Protein AF-A0A2V9ABV1-F1 (afdb_monomer)

Foldseek 3Di:
DDDPDDPDDDPPPDVPVVQVPPPALVVVLVVLVVVLVVLVVVLVVLVVCVVVVVDPPVVSVVVNVVSVVVNVVSVVVNVVSPD

Sequence (83 aa):
MASVSSKHDAGAISWANEGSGSVSDGDFANFLNTARRSVFEVANILILLRKDGRIDSNRVNPLLKELEEESRMILAFRRTLKS

Solvent-accessible surface area (backbone atoms only — not comparable to full-atom values): 5059 Å² total; per-residue (Å²): 133,89,77,90,80,79,86,76,89,83,86,86,68,55,76,61,58,65,55,77,59,47,91,42,60,65,58,42,45,51,51,46,54,49,54,47,50,51,48,52,53,54,48,50,51,53,52,50,38,38,74,71,67,76,41,58,64,86,65,46,52,60,53,49,51,51,45,51,50,52,45,48,51,50,51,55,54,54,60,69,54,70,122

pLDDT: mean 77.08, std 20.33, range [37.09, 95.94]

Mean predicted aligned error: 12.41 Å

Radius of gyration: 18.8 Å; Cα contacts (8 Å, |Δi|>4): 31; chains: 1; bounding box: 40×46×43 Å

Nearest PDB structures (foldseek):
  2f6m-assembly2_C  TM=9.531E-01  e=3.437E-01  Saccharomyces cerevisiae
  2f66-assembly3_A  TM=9.348E-01  e=3.931E-01  Saccharomyces cerevisiae
  2p22-assembly1_B  TM=9.291E-01  e=2.753E+00  Saccharomyces cerevisiae
  2p22-assembly1_A  TM=7.396E-01  e=3.600E+00  Saccharomyces cerevisiae

Secondary structure (DSSP, 8-state):
----------SSSSHHHHHHT-SSHHHHHHHHHHHHHHHHHHHHHHHHHHHTTSS-HHHHHHHHHHHHHHHHHHHHHHHHT--

Structure (mmCIF, N/CA/C/O backbone):
data_AF-A0A2V9ABV1-F1
#
_entry.id   AF-A0A2V9ABV1-F1
#
loop_
_atom_site.group_PDB
_atom_site.id
_atom_site.type_symbol
_atom_site.label_atom_id
_atom_site.label_alt_id
_atom_site.label_comp_id
_atom_site.label_asym_id
_atom_site.label_entity_id
_atom_site.label_seq_id
_atom_site.pdbx_PDB_ins_code
_atom_site.Cartn_x
_atom_site.Cartn_y
_atom_site.Cartn_z
_atom_site.occupancy
_atom_site.B_iso_or_equiv
_atom_site.auth_seq_id
_atom_site.auth_comp_id
_atom_site.auth_asym_id
_atom_site.auth_atom_id
_atom_site.pdbx_PDB_model_num
ATOM 1 N N . MET A 1 1 ? -22.761 -41.821 -28.744 1.00 40.75 1 MET A N 1
ATOM 2 C CA . MET A 1 1 ? -21.594 -42.100 -27.876 1.00 40.75 1 MET A CA 1
ATOM 3 C C . MET A 1 1 ? -20.489 -41.120 -28.233 1.00 40.75 1 MET A C 1
ATOM 5 O O . MET A 1 1 ? -20.262 -40.945 -29.420 1.00 40.75 1 MET A O 1
ATOM 9 N N . ALA A 1 2 ? -19.859 -40.541 -27.198 1.00 38.56 2 ALA A N 1
ATOM 10 C CA . ALA A 1 2 ? -18.708 -39.621 -27.188 1.00 38.56 2 ALA A CA 1
ATOM 11 C C . ALA A 1 2 ? -18.924 -38.231 -27.834 1.00 38.56 2 ALA A C 1
ATOM 13 O O . ALA A 1 2 ? -19.406 -38.133 -28.949 1.00 38.56 2 ALA A O 1
ATOM 14 N N . SER A 1 3 ? -18.574 -37.093 -27.236 1.00 37.09 3 SER A N 1
ATOM 15 C CA . SER A 1 3 ? -18.120 -36.742 -25.887 1.00 37.09 3 SER A CA 1
ATOM 16 C C . SER A 1 3 ? -18.319 -35.226 -25.760 1.00 37.09 3 SER A C 1
ATOM 18 O O . SER A 1 3 ? -17.809 -34.475 -26.591 1.00 37.09 3 SER A O 1
ATOM 20 N N . VAL A 1 4 ? -19.063 -34.765 -24.753 1.00 50.38 4 VAL A N 1
ATOM 21 C CA . VAL A 1 4 ? -19.108 -33.345 -24.376 1.00 50.38 4 VAL A CA 1
ATOM 22 C C . VAL A 1 4 ? -17.773 -33.030 -23.707 1.00 50.38 4 VAL A C 1
ATOM 24 O O . VAL A 1 4 ? -17.527 -33.450 -22.580 1.00 50.38 4 VAL A O 1
ATOM 27 N N . SER A 1 5 ? -16.880 -32.350 -24.427 1.00 44.00 5 SER A N 1
ATOM 28 C CA . SER A 1 5 ? -15.630 -31.842 -23.862 1.00 44.00 5 SER A CA 1
ATOM 29 C C . SER A 1 5 ? -15.884 -30.460 -23.269 1.00 44.00 5 SER A C 1
ATOM 31 O O . SER A 1 5 ? -15.990 -29.459 -23.978 1.00 44.00 5 SER A O 1
ATOM 33 N N . SER A 1 6 ? -16.053 -30.454 -21.949 1.00 46.12 6 SER A N 1
ATOM 34 C CA . SER A 1 6 ? -16.068 -29.277 -21.090 1.00 46.12 6 SER A CA 1
ATOM 35 C C . SER A 1 6 ? -14.761 -28.500 -21.266 1.00 46.12 6 SER A C 1
ATOM 37 O O . SER A 1 6 ? -13.713 -28.929 -20.795 1.00 46.12 6 SER A O 1
ATOM 39 N N . LYS A 1 7 ? -14.814 -27.351 -21.949 1.00 47.25 7 LYS A N 1
ATOM 40 C CA . LYS A 1 7 ? -13.763 -26.328 -21.877 1.00 47.25 7 LYS A CA 1
ATOM 41 C C . LYS A 1 7 ? -14.059 -25.401 -20.700 1.00 47.25 7 LYS A C 1
ATOM 43 O O . LYS A 1 7 ? -14.387 -24.234 -20.882 1.00 47.25 7 LYS A O 1
ATOM 48 N N . HIS A 1 8 ? -13.990 -25.953 -19.497 1.00 48.94 8 HIS A N 1
ATOM 49 C CA . HIS A 1 8 ? -13.625 -25.168 -18.326 1.00 48.94 8 HIS A CA 1
ATOM 50 C C . HIS A 1 8 ? -12.091 -25.166 -18.253 1.00 48.94 8 HIS A C 1
ATOM 52 O O . HIS A 1 8 ? -11.472 -26.149 -18.642 1.00 48.94 8 HIS A O 1
ATOM 58 N N . ASP A 1 9 ? -11.511 -24.050 -17.815 1.00 49.66 9 ASP A N 1
ATOM 59 C CA . ASP A 1 9 ? -10.066 -23.790 -17.658 1.00 49.66 9 ASP A CA 1
ATOM 60 C C . ASP A 1 9 ? -9.370 -23.101 -18.842 1.00 49.66 9 ASP A C 1
ATOM 62 O O . ASP A 1 9 ? -8.455 -23.623 -19.470 1.00 49.66 9 ASP A O 1
ATOM 66 N N . ALA A 1 10 ? -9.756 -21.851 -19.113 1.00 47.59 10 ALA A N 1
ATOM 67 C CA . ALA A 1 10 ? -8.890 -20.910 -19.838 1.00 47.59 10 ALA A CA 1
ATOM 68 C C . ALA A 1 10 ? -9.001 -19.457 -19.329 1.00 47.59 10 ALA A C 1
ATOM 70 O O . ALA A 1 10 ? -8.646 -18.521 -20.034 1.00 47.59 10 ALA A O 1
ATOM 71 N N . GLY A 1 11 ? -9.507 -19.245 -18.108 1.00 47.19 11 GLY A N 1
ATOM 72 C CA . GLY A 1 11 ? -9.703 -17.901 -17.544 1.00 47.19 11 GLY A CA 1
ATOM 73 C C . GLY A 1 11 ? -8.547 -17.371 -16.689 1.00 47.19 11 GLY A C 1
ATOM 74 O O . GLY A 1 11 ? -8.587 -16.221 -16.269 1.00 47.19 11 GLY A O 1
ATOM 75 N N . ALA A 1 12 ? -7.530 -18.190 -16.399 1.00 51.47 12 ALA A N 1
ATOM 76 C CA . ALA A 1 12 ? -6.532 -17.887 -15.367 1.00 51.47 12 ALA A CA 1
ATOM 77 C C . ALA A 1 12 ? -5.097 -17.643 -15.882 1.00 51.47 12 ALA A C 1
ATOM 79 O O . ALA A 1 12 ? -4.196 -17.500 -15.064 1.00 51.47 12 ALA A O 1
ATOM 80 N N . ILE A 1 13 ? -4.855 -17.562 -17.200 1.00 53.12 13 ILE A N 1
ATOM 81 C CA . ILE A 1 13 ? -3.488 -17.420 -17.754 1.00 53.12 13 ILE A CA 1
ATOM 82 C C . ILE A 1 13 ? -3.383 -16.306 -18.821 1.00 53.12 13 ILE A C 1
ATOM 84 O O . ILE A 1 13 ? -2.694 -16.465 -19.822 1.00 53.12 13 ILE A O 1
ATOM 88 N N . SER A 1 14 ? -4.052 -15.163 -18.624 1.00 47.22 14 SER A N 1
ATOM 89 C CA . SER A 1 14 ? -3.821 -13.959 -19.461 1.00 47.22 14 SER A CA 1
ATOM 90 C C . SER A 1 14 ? -2.829 -12.993 -18.807 1.00 47.22 14 SER A C 1
ATOM 92 O O . SER A 1 14 ? -1.830 -12.616 -19.410 1.00 47.22 14 SER A O 1
ATOM 94 N N . TRP A 1 15 ? -3.028 -12.661 -17.525 1.00 41.12 15 TRP A N 1
ATOM 95 C CA . TRP A 1 15 ? -2.265 -11.604 -16.844 1.00 41.12 15 TRP A CA 1
ATOM 96 C C . TRP A 1 15 ? -0.772 -11.922 -16.666 1.00 41.12 15 TRP A C 1
ATOM 98 O O . TRP A 1 15 ? 0.052 -11.012 -16.685 1.00 41.12 15 TRP A O 1
ATOM 108 N N . ALA A 1 16 ? -0.402 -13.200 -16.540 1.00 48.12 16 ALA A N 1
ATOM 109 C CA . ALA A 1 16 ? 0.999 -13.611 -16.452 1.00 48.12 16 ALA A CA 1
ATOM 110 C C . ALA A 1 16 ? 1.691 -13.661 -17.825 1.00 48.12 16 ALA A C 1
ATOM 112 O O . ALA A 1 16 ? 2.855 -13.281 -17.931 1.00 48.12 16 ALA A O 1
ATOM 113 N N . ASN A 1 17 ? 0.993 -14.098 -18.879 1.00 45.03 17 ASN A N 1
ATOM 114 C CA . ASN A 1 17 ? 1.577 -14.288 -20.211 1.00 45.03 17 ASN A CA 1
ATOM 115 C C . ASN A 1 17 ? 1.717 -12.964 -20.987 1.00 45.03 17 ASN A C 1
ATOM 117 O O . ASN A 1 17 ? 2.672 -12.783 -21.733 1.00 45.03 17 ASN A O 1
ATOM 121 N N . GLU A 1 18 ? 0.815 -12.007 -20.762 1.00 50.78 18 GLU A N 1
ATOM 122 C CA . GLU A 1 18 ? 0.889 -10.668 -21.367 1.00 50.78 18 GLU A CA 1
ATOM 123 C C . GLU A 1 18 ? 1.910 -9.758 -20.662 1.00 50.78 18 GLU A C 1
ATOM 125 O O . GLU A 1 18 ? 2.550 -8.935 -21.309 1.00 50.78 18 GLU A O 1
ATOM 130 N N .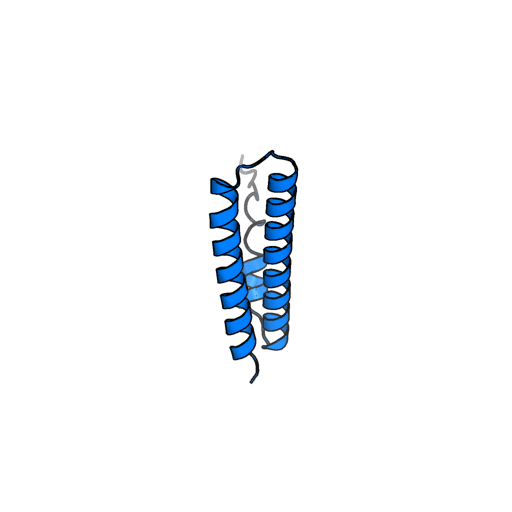 GLY A 1 19 ? 2.110 -9.925 -19.348 1.00 47.47 19 GLY A N 1
ATOM 131 C CA . GLY A 1 19 ? 3.077 -9.137 -18.574 1.00 47.47 19 GLY A CA 1
ATOM 132 C C . GLY A 1 19 ? 4.515 -9.666 -18.638 1.00 47.47 19 GLY A C 1
ATOM 133 O O . GLY A 1 19 ? 5.456 -8.878 -18.733 1.00 47.47 19 GLY A O 1
ATOM 134 N N . SER A 1 20 ? 4.709 -10.991 -18.626 1.00 51.66 20 SER A N 1
ATOM 135 C CA . SER A 1 20 ? 6.048 -11.608 -18.733 1.00 51.66 20 SER A CA 1
ATOM 136 C C . SER A 1 20 ? 6.611 -11.622 -20.160 1.00 51.66 20 SER A C 1
ATOM 138 O O . SER A 1 20 ? 7.806 -11.842 -20.336 1.00 51.66 20 SER A O 1
ATOM 140 N N . GLY A 1 21 ? 5.772 -11.335 -21.163 1.00 45.56 21 GLY A N 1
ATOM 141 C CA . GLY A 1 21 ? 6.154 -11.148 -22.565 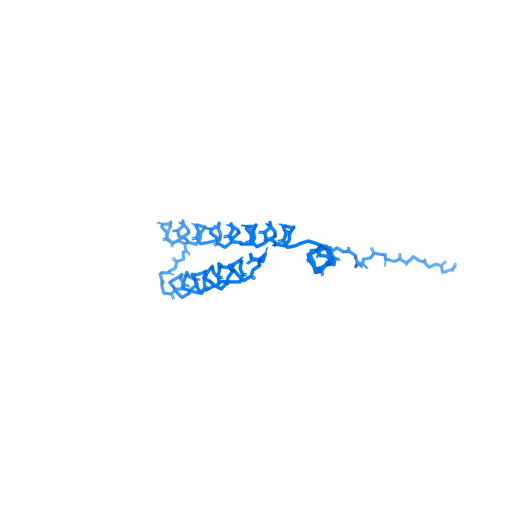1.00 45.56 21 GLY A CA 1
ATOM 142 C C . GLY A 1 21 ? 6.380 -9.688 -22.973 1.00 45.56 21 GLY A C 1
ATOM 143 O O . GLY A 1 21 ? 6.413 -9.406 -24.169 1.00 45.56 21 GLY A O 1
ATOM 144 N N . SER A 1 22 ? 6.491 -8.755 -22.017 1.00 48.75 22 SER A N 1
ATOM 145 C CA . SER A 1 22 ? 6.716 -7.330 -22.298 1.00 48.75 22 SER A CA 1
ATOM 146 C C . SER A 1 22 ? 7.992 -7.142 -23.124 1.00 48.75 22 SER A C 1
ATOM 148 O O . SER A 1 22 ? 9.098 -7.344 -22.633 1.00 48.75 22 SER A O 1
ATOM 150 N N . VAL A 1 23 ? 7.835 -6.752 -24.389 1.00 55.09 23 VAL A N 1
ATOM 151 C CA . VAL A 1 23 ? 8.929 -6.614 -25.368 1.00 55.09 23 VAL A CA 1
ATOM 152 C C . VAL A 1 23 ? 9.742 -5.325 -25.157 1.00 55.09 23 VAL A C 1
ATOM 154 O O . VAL A 1 23 ? 10.771 -5.132 -25.801 1.00 55.09 23 VAL A O 1
ATOM 157 N N . SER A 1 24 ? 9.288 -4.434 -24.266 1.00 63.53 24 SER A N 1
ATOM 158 C CA . SER A 1 24 ? 9.939 -3.163 -23.946 1.00 63.53 24 SER A CA 1
ATOM 159 C C . SER A 1 24 ? 9.878 -2.836 -22.449 1.00 63.53 24 SER A C 1
ATOM 161 O O . SER A 1 24 ? 8.873 -3.096 -21.779 1.00 63.53 24 SER A O 1
ATOM 163 N N . ASP A 1 25 ? 10.924 -2.182 -21.934 1.00 70.38 25 ASP A N 1
ATOM 164 C CA . ASP A 1 25 ? 10.968 -1.660 -20.558 1.00 70.38 25 ASP A CA 1
ATOM 165 C C . ASP A 1 25 ? 9.809 -0.687 -20.262 1.00 70.38 25 ASP A C 1
ATOM 167 O O . ASP A 1 25 ? 9.373 -0.542 -19.117 1.00 70.38 25 ASP A O 1
ATOM 171 N N . GLY A 1 26 ? 9.264 -0.046 -21.304 1.00 75.38 26 GLY A N 1
ATOM 172 C CA . GLY A 1 26 ? 8.128 0.870 -21.218 1.00 75.38 26 GLY A CA 1
ATOM 173 C C . GLY A 1 26 ? 6.806 0.178 -20.880 1.00 75.38 26 GLY A C 1
ATOM 174 O O . GLY A 1 26 ? 6.083 0.639 -19.992 1.00 75.38 26 GLY A O 1
ATOM 175 N N . ASP A 1 27 ? 6.500 -0.945 -21.531 1.00 74.81 27 ASP A N 1
ATOM 176 C CA . ASP A 1 27 ? 5.273 -1.706 -21.257 1.00 74.81 27 ASP A CA 1
ATOM 177 C C . ASP A 1 27 ? 5.321 -2.320 -19.860 1.00 74.81 27 ASP A C 1
ATOM 179 O O . ASP A 1 27 ? 4.366 -2.221 -19.085 1.00 74.81 27 ASP A O 1
ATOM 183 N N . PHE A 1 28 ? 6.485 -2.841 -19.477 1.00 80.19 28 PHE A N 1
ATOM 184 C CA . PHE A 1 28 ? 6.689 -3.384 -18.144 1.00 80.19 28 PHE A CA 1
ATOM 185 C C . PHE A 1 28 ? 6.613 -2.304 -17.051 1.00 80.19 28 PHE A C 1
ATOM 187 O O . PHE A 1 28 ? 5.991 -2.510 -16.004 1.00 80.19 28 PHE A O 1
ATOM 194 N N . ALA A 1 29 ? 7.123 -1.094 -17.309 1.00 82.31 29 ALA A N 1
ATOM 195 C CA . ALA A 1 29 ? 6.929 0.048 -16.416 1.00 82.31 29 ALA A CA 1
ATOM 196 C C . ALA A 1 29 ? 5.445 0.437 -16.260 1.00 82.31 29 ALA A C 1
ATOM 198 O O . ALA A 1 29 ? 5.021 0.815 -15.161 1.00 82.31 29 ALA A O 1
ATOM 199 N N . ASN A 1 30 ? 4.636 0.317 -17.319 1.00 84.56 30 ASN A N 1
ATOM 200 C CA . ASN A 1 30 ? 3.187 0.535 -17.252 1.00 84.56 30 ASN A CA 1
ATOM 201 C C . ASN A 1 30 ? 2.476 -0.537 -16.414 1.00 84.56 30 ASN A C 1
ATOM 203 O O . ASN A 1 30 ? 1.608 -0.195 -15.599 1.00 84.56 30 ASN A O 1
ATOM 207 N N . PHE A 1 31 ? 2.889 -1.803 -16.526 1.00 85.81 31 PHE A N 1
ATOM 208 C CA . PHE A 1 31 ? 2.412 -2.872 -15.645 1.00 85.81 31 PHE A CA 1
ATOM 209 C C . PHE A 1 31 ? 2.741 -2.583 -14.174 1.00 85.81 31 PHE A C 1
ATOM 211 O O . PHE A 1 31 ? 1.846 -2.630 -13.328 1.00 85.81 31 PHE A O 1
ATOM 218 N N . LEU A 1 32 ? 3.975 -2.175 -13.857 1.00 87.00 32 LEU A N 1
ATOM 219 C CA . LEU A 1 32 ? 4.363 -1.823 -12.484 1.00 87.00 32 LEU A CA 1
ATOM 220 C C . LEU A 1 32 ? 3.599 -0.610 -11.938 1.00 87.00 32 LEU A C 1
ATOM 222 O O . LEU A 1 32 ? 3.232 -0.582 -10.761 1.00 87.00 32 LEU A O 1
ATOM 226 N N . ASN A 1 33 ? 3.318 0.391 -12.775 1.00 86.81 33 ASN A N 1
ATOM 227 C CA . ASN A 1 33 ? 2.483 1.526 -12.375 1.00 86.81 33 ASN A CA 1
ATOM 228 C C . ASN A 1 33 ? 1.045 1.085 -12.052 1.00 86.81 33 ASN A C 1
ATOM 230 O O . ASN A 1 33 ? 0.455 1.588 -11.093 1.00 86.81 33 ASN A O 1
ATOM 234 N N . THR A 1 34 ? 0.499 0.135 -12.812 1.00 89.88 34 THR A N 1
ATOM 235 C CA . T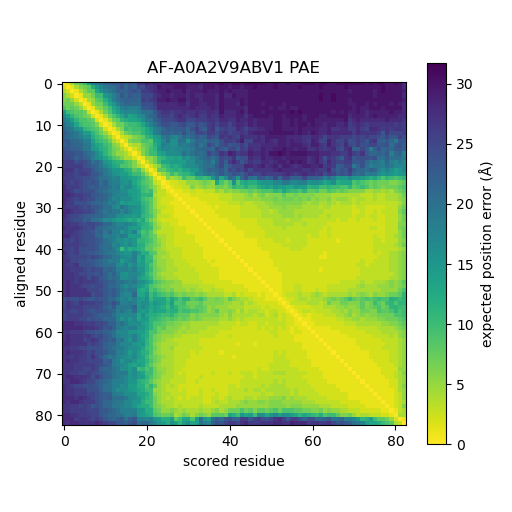HR A 1 34 ? -0.832 -0.441 -12.568 1.00 89.88 34 THR A CA 1
ATOM 236 C C . THR A 1 34 ? -0.854 -1.264 -11.280 1.00 89.88 34 THR A C 1
ATOM 238 O O . THR A 1 34 ? -1.715 -1.038 -10.431 1.00 89.88 34 THR A O 1
ATOM 241 N N . ALA A 1 35 ? 0.146 -2.125 -11.064 1.00 90.06 35 ALA A N 1
ATOM 242 C CA . ALA A 1 35 ? 0.300 -2.886 -9.823 1.00 90.06 35 ALA A CA 1
ATOM 243 C C . ALA A 1 35 ? 0.387 -1.962 -8.597 1.00 90.06 35 ALA A C 1
ATOM 245 O O . ALA A 1 35 ? -0.320 -2.156 -7.609 1.00 90.06 35 ALA A O 1
ATOM 24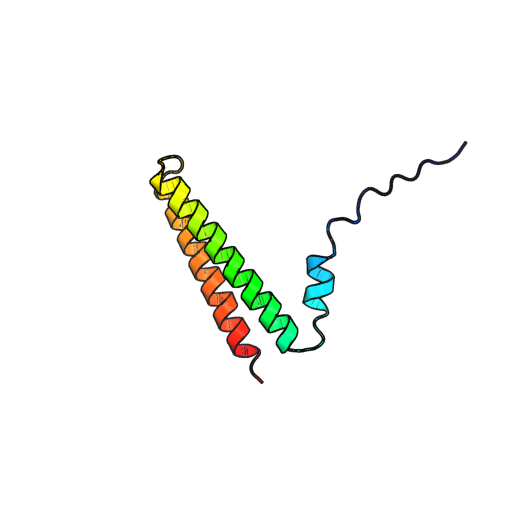6 N N . ARG A 1 36 ? 1.177 -0.882 -8.686 1.00 89.94 36 ARG A N 1
ATOM 247 C CA . ARG A 1 36 ? 1.290 0.118 -7.615 1.00 89.94 36 ARG A CA 1
ATOM 248 C C . ARG A 1 36 ? -0.045 0.809 -7.313 1.00 89.94 36 ARG A C 1
ATOM 250 O O . ARG A 1 36 ? -0.336 1.052 -6.146 1.00 89.94 36 ARG A O 1
ATOM 257 N N . ARG A 1 37 ? -0.846 1.146 -8.331 1.00 93.00 37 ARG A N 1
ATOM 258 C CA . ARG A 1 37 ? -2.183 1.743 -8.133 1.00 93.00 37 ARG A CA 1
ATOM 259 C C . ARG A 1 37 ? -3.129 0.779 -7.419 1.00 93.00 37 ARG A C 1
ATOM 261 O O . ARG A 1 37 ? -3.772 1.197 -6.464 1.00 93.00 37 ARG A O 1
ATOM 268 N N . SER A 1 38 ? -3.123 -0.497 -7.803 1.00 93.00 38 SER A N 1
ATOM 269 C CA . SER A 1 38 ? -3.919 -1.540 -7.143 1.00 93.00 38 SER A CA 1
ATOM 270 C 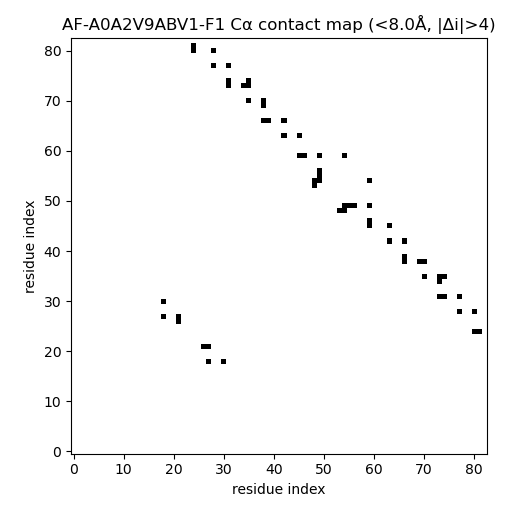C . SER A 1 38 ? -3.576 -1.676 -5.650 1.00 93.00 38 SER A C 1
ATOM 272 O O . SER A 1 38 ? -4.469 -1.666 -4.804 1.00 93.00 38 SER A O 1
ATOM 274 N N . VAL A 1 39 ? -2.284 -1.660 -5.288 1.00 93.50 39 VAL A N 1
ATOM 275 C CA . VAL A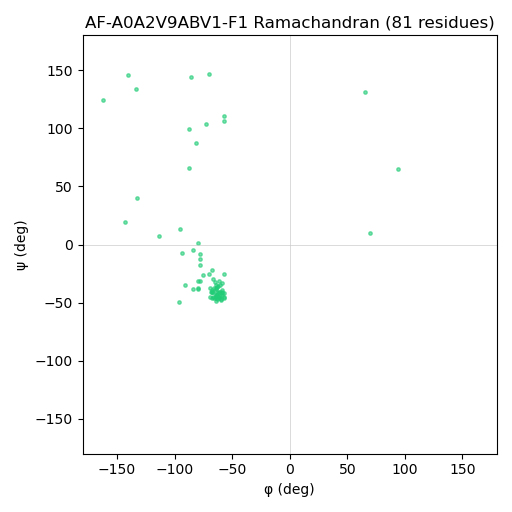 1 39 ? -1.844 -1.666 -3.875 1.00 93.50 39 VAL A CA 1
ATOM 276 C C . VAL A 1 39 ? -2.431 -0.486 -3.083 1.00 93.50 39 VAL A C 1
ATOM 278 O O . VAL A 1 39 ? -2.886 -0.665 -1.952 1.00 93.50 39 VAL A O 1
ATOM 281 N N . PHE A 1 40 ? -2.477 0.715 -3.670 1.00 92.50 40 PHE A N 1
ATOM 282 C CA . PHE A 1 40 ? -3.083 1.880 -3.016 1.00 92.50 40 PHE A CA 1
ATOM 283 C C . PHE A 1 40 ? -4.605 1.774 -2.881 1.00 92.50 40 PHE A C 1
ATOM 285 O O . PHE A 1 40 ? -5.152 2.193 -1.862 1.00 92.50 40 PHE A O 1
ATOM 292 N N . GLU A 1 41 ? -5.297 1.216 -3.872 1.00 94.31 41 GLU A N 1
ATOM 293 C CA . GLU A 1 41 ? -6.747 1.001 -3.803 1.00 94.31 41 GLU A CA 1
ATOM 294 C C . GLU A 1 41 ? -7.114 0.035 -2.674 1.00 94.31 41 GLU A C 1
ATOM 296 O O . GLU A 1 41 ? -7.999 0.336 -1.869 1.00 94.31 41 GLU A O 1
ATOM 301 N N . VAL A 1 42 ? -6.376 -1.070 -2.542 1.00 95.44 42 VAL A N 1
ATOM 302 C CA . VAL A 1 42 ? -6.564 -2.027 -1.443 1.00 95.44 42 VAL A CA 1
ATOM 303 C C . VAL A 1 42 ? -6.296 -1.362 -0.091 1.00 95.44 42 VAL A C 1
ATOM 305 O O . VAL A 1 42 ? -7.110 -1.490 0.827 1.00 95.44 42 VAL A O 1
ATOM 308 N N . ALA A 1 43 ? -5.210 -0.591 0.033 1.00 94.94 43 ALA A N 1
ATOM 309 C CA . ALA A 1 43 ? -4.909 0.150 1.258 1.00 94.94 43 ALA A CA 1
ATOM 310 C C . ALA A 1 43 ? -6.033 1.137 1.625 1.00 94.94 43 ALA A C 1
ATOM 312 O O . ALA A 1 43 ? -6.440 1.217 2.786 1.00 94.94 43 ALA A O 1
ATOM 313 N N . ASN A 1 44 ? -6.590 1.844 0.638 1.00 95.94 44 ASN A N 1
ATOM 314 C CA . ASN A 1 44 ? -7.704 2.767 0.844 1.00 95.94 44 ASN A CA 1
ATOM 315 C C . ASN A 1 44 ? -8.966 2.046 1.334 1.00 95.94 44 ASN A C 1
ATOM 317 O O . ASN A 1 44 ? -9.598 2.513 2.283 1.00 95.94 44 ASN A O 1
ATOM 321 N N . ILE A 1 45 ? -9.314 0.899 0.743 1.00 95.94 45 ILE A N 1
ATOM 322 C CA . ILE A 1 45 ? -10.459 0.088 1.184 1.00 95.94 45 ILE A CA 1
ATOM 323 C C . ILE A 1 45 ? -10.258 -0.379 2.629 1.00 95.94 45 ILE A C 1
ATOM 325 O O . ILE A 1 45 ? -11.165 -0.231 3.447 1.00 95.94 45 ILE A O 1
ATOM 329 N N . LEU A 1 46 ? -9.067 -0.871 2.981 1.00 93.88 46 LEU A N 1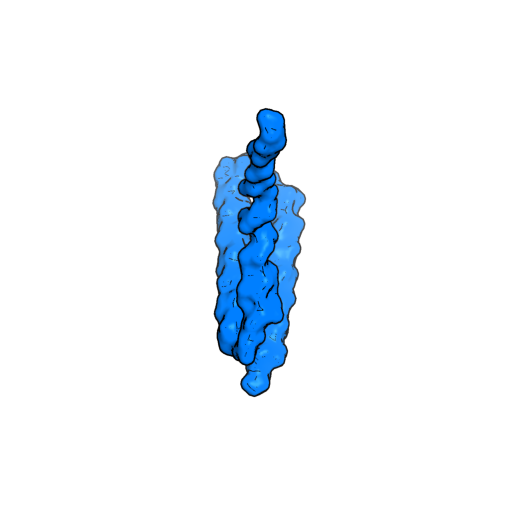
ATOM 330 C CA . LEU A 1 46 ? -8.753 -1.288 4.352 1.00 93.88 46 LEU A CA 1
ATOM 331 C C . LEU A 1 46 ? -8.882 -0.132 5.353 1.00 93.88 46 LEU A C 1
ATOM 333 O O . LEU A 1 46 ? -9.433 -0.310 6.440 1.00 93.88 46 LEU A O 1
ATOM 337 N N . ILE A 1 47 ? -8.433 1.070 4.980 1.00 94.38 47 ILE A N 1
ATOM 338 C CA . ILE A 1 47 ? -8.588 2.274 5.803 1.00 94.38 47 ILE A CA 1
ATOM 339 C C . ILE A 1 47 ? -10.068 2.637 5.972 1.00 94.38 47 ILE A C 1
ATOM 341 O O . ILE A 1 47 ? -10.478 2.967 7.085 1.00 94.38 47 ILE A O 1
ATOM 345 N N . LEU A 1 48 ? -10.874 2.573 4.908 1.00 95.25 48 LEU A N 1
ATOM 346 C CA . LEU A 1 48 ? -12.312 2.853 4.974 1.00 95.25 48 LEU A CA 1
ATOM 347 C C . LEU A 1 48 ? -13.047 1.839 5.860 1.00 95.25 48 LEU A C 1
ATOM 349 O O . LEU A 1 48 ? -13.802 2.245 6.740 1.00 95.25 48 LEU A O 1
ATOM 353 N N . LEU A 1 49 ? -12.768 0.543 5.700 1.00 93.31 49 LEU A N 1
ATOM 354 C CA . LEU A 1 49 ? -13.360 -0.523 6.517 1.00 93.31 49 LEU A CA 1
ATOM 355 C C . LEU A 1 49 ? -12.973 -0.406 7.996 1.00 93.31 49 LEU A C 1
ATOM 357 O O . LEU A 1 49 ? -13.806 -0.650 8.870 1.00 93.31 49 LEU A O 1
ATOM 361 N N . ARG A 1 50 ? -11.735 0.017 8.283 1.00 93.31 50 ARG A N 1
ATOM 362 C CA . ARG A 1 50 ? -11.296 0.352 9.645 1.00 93.31 50 ARG A CA 1
ATOM 363 C C . ARG A 1 50 ? -12.072 1.543 10.206 1.00 93.31 50 ARG A C 1
ATOM 365 O O . ARG A 1 50 ? -12.500 1.501 11.353 1.00 93.31 50 ARG A O 1
ATOM 372 N N . LYS A 1 51 ? -12.245 2.612 9.418 1.00 92.19 51 LYS A N 1
ATOM 373 C CA . LYS A 1 51 ? -12.970 3.825 9.843 1.00 92.19 51 LYS A CA 1
ATOM 374 C C . LYS A 1 51 ? -14.452 3.558 10.114 1.00 92.19 51 LYS A C 1
ATOM 376 O O . LYS A 1 51 ? -15.004 4.187 11.005 1.00 92.19 51 LYS A O 1
ATOM 381 N N . ASP A 1 52 ? -15.055 2.621 9.389 1.00 93.38 52 ASP A N 1
ATOM 382 C CA . ASP A 1 52 ? -16.437 2.168 9.602 1.00 93.38 52 ASP A CA 1
ATOM 383 C C . ASP A 1 52 ? -16.572 1.165 10.769 1.00 93.38 52 ASP A C 1
ATOM 385 O O . ASP A 1 52 ? -17.649 0.638 11.026 1.00 93.38 52 ASP A O 1
ATOM 389 N N . GLY A 1 53 ? -15.474 0.843 11.469 1.00 91.19 53 GLY A N 1
ATOM 390 C CA . GLY A 1 53 ? -15.475 -0.088 12.601 1.00 91.19 53 G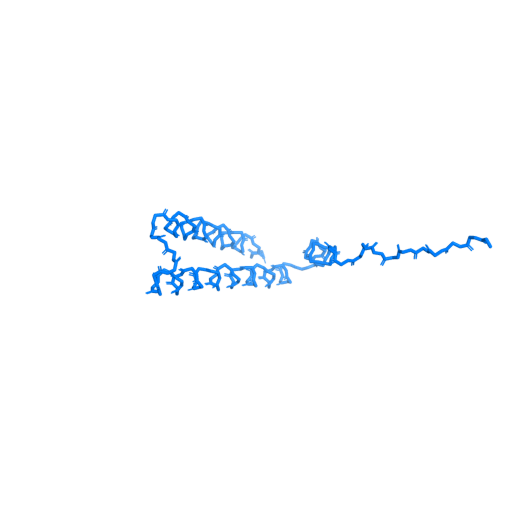LY A CA 1
ATOM 391 C C . GLY A 1 53 ? -15.714 -1.555 12.224 1.00 91.19 53 GLY A C 1
ATOM 392 O O . GLY A 1 53 ? -15.895 -2.390 13.106 1.00 91.19 53 GLY A O 1
ATOM 393 N N . ARG A 1 54 ? -15.700 -1.899 10.927 1.00 90.12 54 ARG A N 1
ATOM 394 C CA . ARG A 1 54 ? -15.928 -3.274 10.443 1.00 90.12 54 ARG A CA 1
ATOM 395 C C . ARG A 1 54 ? -14.733 -4.192 10.655 1.00 90.12 54 ARG A C 1
ATOM 397 O O . ARG A 1 54 ? -14.898 -5.409 10.706 1.00 90.12 54 ARG A O 1
ATOM 404 N N . ILE A 1 55 ? -13.530 -3.625 10.718 1.00 92.12 55 ILE A N 1
ATOM 405 C CA . ILE A 1 55 ? -12.285 -4.369 10.914 1.00 92.12 55 ILE A CA 1
ATOM 406 C C . ILE A 1 55 ? -11.442 -3.670 11.977 1.00 92.12 55 ILE A C 1
ATOM 408 O O . ILE A 1 55 ? -11.250 -2.455 11.939 1.00 92.12 55 ILE A O 1
ATOM 412 N N . ASP A 1 56 ? -10.919 -4.465 12.905 1.00 91.38 56 ASP A N 1
ATOM 413 C CA . ASP A 1 56 ? -10.075 -3.994 13.994 1.00 91.38 56 ASP A CA 1
ATOM 414 C C . ASP A 1 56 ? -8.688 -3.525 13.520 1.00 91.38 56 ASP A C 1
ATOM 416 O O . ASP A 1 56 ? -8.082 -4.089 12.600 1.00 91.38 56 ASP A O 1
ATOM 420 N N . SER A 1 57 ? -8.150 -2.515 14.205 1.00 88.31 57 SER A N 1
ATOM 421 C CA . SER A 1 57 ? -6.844 -1.932 13.882 1.00 88.31 57 SER A CA 1
ATOM 422 C C . SER A 1 57 ? -5.698 -2.938 14.006 1.00 88.31 57 SER A C 1
ATOM 424 O O . SER A 1 57 ? -4.751 -2.866 13.225 1.00 88.31 57 SER A O 1
ATOM 426 N N . ASN A 1 58 ? -5.791 -3.920 14.909 1.00 92.56 58 ASN A N 1
ATOM 427 C CA . ASN A 1 58 ? -4.765 -4.953 15.072 1.00 92.56 58 ASN A CA 1
ATOM 428 C C . ASN A 1 58 ? -4.686 -5.896 13.866 1.00 92.56 58 ASN A C 1
ATOM 430 O O . ASN A 1 58 ? -3.649 -6.510 13.639 1.00 92.56 58 ASN A O 1
ATOM 434 N N . ARG A 1 59 ? -5.761 -5.992 13.071 1.00 90.81 59 ARG A N 1
ATOM 435 C CA . ARG A 1 59 ? -5.784 -6.766 11.822 1.00 90.81 59 ARG A CA 1
ATOM 436 C C . ARG A 1 59 ? -5.397 -5.922 10.612 1.00 90.81 59 ARG A C 1
ATOM 438 O O . ARG A 1 59 ? -4.762 -6.434 9.701 1.00 90.81 59 ARG A O 1
ATOM 445 N N . VAL A 1 60 ? -5.766 -4.641 10.599 1.00 93.31 60 VAL A N 1
ATOM 446 C CA . VAL A 1 60 ? -5.509 -3.742 9.460 1.00 93.31 60 VAL A CA 1
ATOM 447 C C . VAL A 1 60 ? -4.076 -3.216 9.445 1.00 93.31 60 VAL A C 1
ATOM 449 O O . VAL A 1 60 ? -3.483 -3.110 8.377 1.00 93.31 60 VAL A O 1
ATOM 452 N N . ASN A 1 61 ? -3.496 -2.895 10.602 1.00 93.06 61 ASN A N 1
ATOM 453 C CA . ASN A 1 61 ? -2.167 -2.285 10.663 1.00 93.06 61 ASN A CA 1
ATOM 454 C C . ASN A 1 61 ? -1.049 -3.184 10.092 1.00 93.06 61 ASN A C 1
ATOM 456 O O . ASN A 1 61 ? -0.225 -2.652 9.347 1.00 93.06 61 ASN A O 1
ATOM 460 N N . PRO A 1 62 ? -1.015 -4.509 10.354 1.00 95.75 62 PRO A N 1
ATOM 461 C CA . PRO A 1 62 ? -0.059 -5.403 9.697 1.00 95.75 62 PRO A CA 1
ATOM 462 C C . PRO A 1 62 ? -0.231 -5.427 8.173 1.00 95.75 62 PRO A C 1
ATOM 464 O O . PRO A 1 62 ? 0.744 -5.262 7.450 1.00 95.75 62 PRO A O 1
ATOM 467 N N . LEU A 1 63 ? -1.475 -5.507 7.684 1.00 95.00 63 LEU A N 1
ATOM 468 C CA . LEU A 1 63 ? -1.773 -5.520 6.246 1.00 95.00 63 LEU A CA 1
ATOM 469 C C . LEU A 1 63 ? -1.351 -4.218 5.555 1.00 95.00 63 LEU A C 1
ATOM 471 O O . LEU A 1 63 ? -0.803 -4.242 4.459 1.00 95.00 63 LEU A O 1
ATOM 475 N N . LEU A 1 64 ? -1.578 -3.066 6.193 1.00 93.94 64 LEU A N 1
ATOM 476 C CA . LEU A 1 64 ? -1.122 -1.781 5.659 1.00 93.94 64 LEU A CA 1
ATOM 477 C C . LEU A 1 64 ? 0.407 -1.697 5.597 1.00 93.94 64 LEU A C 1
ATOM 479 O O . LEU A 1 64 ? 0.935 -1.112 4.655 1.00 93.94 64 LEU A O 1
ATOM 483 N N . LYS A 1 65 ? 1.108 -2.296 6.566 1.00 95.69 65 LYS A N 1
ATOM 484 C CA . LYS A 1 65 ? 2.572 -2.366 6.565 1.00 95.69 65 LYS A CA 1
ATOM 485 C C . LYS A 1 65 ? 3.090 -3.239 5.420 1.00 95.69 65 LYS A C 1
ATOM 487 O O . LYS A 1 65 ? 3.992 -2.809 4.707 1.00 95.69 65 LYS A O 1
ATOM 492 N N . GLU A 1 66 ? 2.492 -4.408 5.204 1.00 95.88 66 GLU A N 1
ATOM 493 C CA . GLU A 1 66 ? 2.824 -5.284 4.071 1.00 95.88 66 GLU A CA 1
ATOM 494 C C . GLU A 1 66 ? 2.593 -4.565 2.734 1.00 95.88 66 GLU A C 1
ATOM 496 O O . GLU A 1 66 ? 3.491 -4.493 1.900 1.00 95.88 66 GLU A O 1
ATOM 501 N N . LEU A 1 67 ? 1.437 -3.914 2.556 1.00 94.31 67 LEU A N 1
ATOM 502 C CA . LEU A 1 67 ? 1.142 -3.135 1.346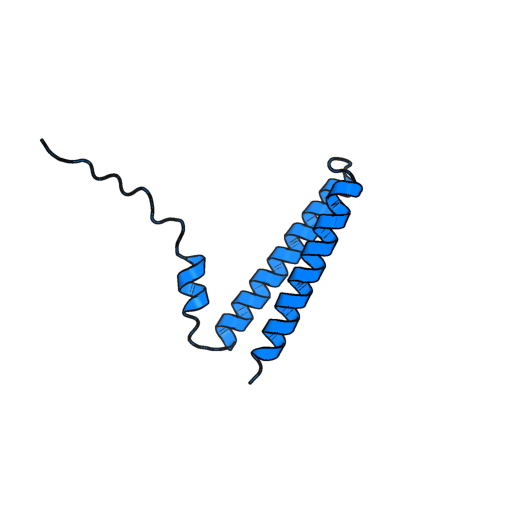 1.00 94.31 67 LEU A CA 1
ATOM 503 C C . LEU A 1 67 ? 2.136 -1.981 1.126 1.00 94.31 67 LEU A C 1
ATOM 505 O O . LEU A 1 67 ? 2.478 -1.655 -0.013 1.00 94.31 67 LEU A O 1
ATOM 509 N N . GLU A 1 68 ? 2.626 -1.351 2.195 1.00 94.81 68 GLU A N 1
ATOM 510 C CA . GLU A 1 68 ? 3.668 -0.326 2.107 1.00 94.81 68 GLU A CA 1
ATOM 511 C C . GLU A 1 68 ? 5.015 -0.909 1.649 1.00 94.81 68 GLU A C 1
ATOM 513 O O . GLU A 1 68 ? 5.726 -0.291 0.849 1.00 94.81 68 GLU A O 1
ATOM 518 N N . GLU A 1 69 ? 5.387 -2.086 2.151 1.00 95.44 69 GLU A N 1
ATOM 519 C CA . GLU A 1 69 ? 6.593 -2.813 1.740 1.00 95.44 69 GLU A CA 1
ATOM 520 C C . GLU A 1 69 ? 6.508 -3.229 0.264 1.00 95.44 69 GLU A C 1
ATOM 522 O O . GLU A 1 69 ? 7.398 -2.877 -0.515 1.00 95.44 69 GLU A O 1
ATOM 527 N N . GLU A 1 70 ? 5.394 -3.827 -0.163 1.00 93.31 70 GLU A N 1
ATOM 528 C CA . GLU A 1 70 ? 5.124 -4.177 -1.565 1.00 93.31 70 GLU A CA 1
ATOM 529 C C . GLU A 1 70 ? 5.191 -2.950 -2.487 1.00 93.31 70 GLU A C 1
ATOM 531 O O . GLU A 1 70 ? 5.872 -2.945 -3.517 1.00 93.31 70 GLU A O 1
ATOM 536 N N . SER A 1 71 ? 4.565 -1.839 -2.083 1.00 92.56 71 SER A N 1
ATOM 537 C CA . SER A 1 71 ? 4.632 -0.576 -2.824 1.00 92.56 71 SER A CA 1
ATOM 538 C C . SER A 1 71 ? 6.073 -0.079 -2.978 1.00 92.56 71 SER A C 1
ATOM 540 O O . SER A 1 71 ? 6.449 0.428 -4.043 1.00 92.56 71 SER A O 1
ATOM 542 N N . ARG A 1 72 ? 6.912 -0.219 -1.944 1.00 93.06 72 ARG A N 1
ATOM 543 C CA . ARG A 1 72 ? 8.335 0.149 -2.008 1.00 93.06 72 ARG A CA 1
ATOM 544 C C . ARG A 1 72 ? 9.124 -0.770 -2.933 1.00 93.06 72 ARG A C 1
ATOM 546 O O . ARG A 1 72 ? 9.927 -0.253 -3.710 1.00 93.06 72 ARG A O 1
ATOM 553 N N . MET A 1 73 ? 8.866 -2.075 -2.913 1.00 92.25 73 MET A N 1
ATOM 554 C CA . MET A 1 73 ? 9.512 -3.031 -3.819 1.00 92.25 73 MET A CA 1
ATOM 555 C C . MET A 1 73 ? 9.166 -2.741 -5.281 1.00 92.25 73 MET A C 1
ATOM 557 O O . MET A 1 73 ? 10.071 -2.606 -6.104 1.00 92.25 73 MET A O 1
ATOM 561 N N . ILE A 1 74 ? 7.886 -2.507 -5.591 1.00 89.94 74 ILE A N 1
ATOM 562 C CA . ILE A 1 74 ? 7.443 -2.121 -6.940 1.00 89.94 74 ILE A CA 1
ATOM 563 C C . ILE A 1 74 ? 8.126 -0.820 -7.388 1.00 89.94 74 ILE A C 1
ATOM 565 O O . ILE A 1 74 ? 8.552 -0.697 -8.536 1.00 89.94 74 ILE A O 1
ATOM 569 N N . LEU A 1 75 ? 8.271 0.163 -6.489 1.00 88.56 75 LEU A N 1
ATOM 570 C CA . LEU A 1 75 ? 8.967 1.414 -6.804 1.00 88.56 75 LEU A CA 1
ATOM 571 C C . LEU A 1 75 ? 10.452 1.201 -7.083 1.00 88.56 75 LEU A C 1
ATOM 573 O O . LEU A 1 75 ? 10.981 1.795 -8.023 1.00 88.56 75 LEU A O 1
ATOM 577 N N . ALA A 1 76 ? 11.120 0.414 -6.239 1.00 90.00 76 ALA A N 1
ATOM 578 C CA . ALA A 1 76 ? 12.535 0.103 -6.372 1.00 90.00 76 ALA A CA 1
ATOM 579 C C . ALA A 1 76 ? 12.793 -0.617 -7.696 1.00 90.00 76 ALA A C 1
ATOM 581 O O . ALA A 1 76 ? 13.655 -0.195 -8.459 1.00 90.00 76 ALA A O 1
ATOM 582 N N . PHE A 1 77 ? 11.968 -1.607 -8.021 1.00 87.56 77 PHE A N 1
ATOM 583 C CA . PHE A 1 77 ? 12.064 -2.358 -9.262 1.00 87.56 77 PHE A CA 1
ATOM 584 C C . PHE A 1 77 ? 11.750 -1.507 -10.497 1.00 87.56 77 PHE A C 1
ATOM 586 O O . PHE A 1 77 ? 12.497 -1.506 -11.467 1.00 87.56 77 PHE A O 1
ATOM 593 N N . ARG A 1 78 ? 10.736 -0.636 -10.449 1.00 85.31 78 ARG A N 1
ATOM 594 C CA . ARG A 1 78 ? 10.498 0.322 -11.542 1.00 85.31 78 ARG A CA 1
ATOM 595 C C . ARG A 1 78 ? 11.708 1.232 -11.788 1.00 85.31 78 ARG A C 1
ATOM 597 O O . ARG A 1 78 ? 11.944 1.653 -12.915 1.00 85.31 78 ARG A O 1
ATOM 604 N N . ARG A 1 79 ? 12.466 1.585 -10.744 1.00 85.38 79 ARG A N 1
ATOM 605 C CA . ARG A 1 79 ? 13.677 2.410 -10.892 1.00 85.38 79 ARG A CA 1
ATOM 606 C C . ARG A 1 79 ? 14.813 1.663 -11.590 1.00 85.38 79 ARG A C 1
ATOM 608 O O . ARG A 1 79 ? 15.632 2.342 -12.195 1.00 85.38 79 ARG A O 1
ATOM 615 N N . THR A 1 80 ? 14.855 0.329 -11.541 1.00 85.44 80 THR A N 1
ATOM 616 C CA . THR A 1 80 ? 15.879 -0.463 -12.244 1.00 85.44 80 THR A CA 1
ATOM 617 C C . THR A 1 80 ? 15.598 -0.612 -13.738 1.00 85.44 80 THR A C 1
ATOM 619 O O . THR A 1 80 ? 16.518 -0.917 -14.481 1.00 85.44 80 THR A O 1
ATOM 622 N N . LEU A 1 81 ? 14.361 -0.369 -14.186 1.00 76.81 81 LEU A N 1
ATOM 623 C CA . LEU A 1 81 ? 13.958 -0.449 -15.600 1.00 76.81 81 LEU A CA 1
ATOM 624 C C . LEU A 1 81 ? 14.252 0.821 -16.410 1.00 76.81 81 LEU A C 1
ATOM 626 O O . LEU A 1 81 ? 14.002 0.859 -17.607 1.00 76.81 81 LEU A O 1
ATOM 630 N N . LYS A 1 82 ? 14.746 1.889 -15.775 1.00 58.19 82 LYS A N 1
ATOM 631 C CA . LYS A 1 82 ? 15.315 3.020 -16.514 1.00 58.19 82 LYS A CA 1
ATOM 632 C C . LYS A 1 82 ? 16.752 2.668 -16.907 1.00 58.19 82 LYS A C 1
ATOM 634 O O . LYS A 1 82 ? 17.673 2.994 -16.157 1.00 58.19 82 LYS A O 1
ATOM 639 N N . SER A 1 83 ? 16.905 2.020 -18.061 1.00 47.78 83 SER A N 1
ATOM 640 C CA . SER A 1 83 ? 18.106 2.098 -18.903 1.00 47.78 83 SER A CA 1
ATOM 641 C C . SER A 1 83 ? 17.833 2.972 -20.120 1.00 47.78 83 SER A C 1
ATOM 643 O O . SER A 1 83 ? 16.649 3.139 -20.484 1.00 47.78 83 SER A O 1
#